Protein AF-A0A7X7V9S3-F1 (afdb_monomer)

Foldseek 3Di:
DAQCQVVLQVQCVVVVHHWDRPGSPDIDDDDDPPDDPVVVVVSVVSSVVSCCVSVVVD

Radius of gyration: 11.43 Å; Cα contacts (8 Å, |Δi|>4): 55; chains: 1; bounding box: 30×17×27 Å

pLDDT: mean 94.66, std 8.92, range [48.28, 98.44]

Nearest PDB structures (foldseek):
  7nn4-assembly2_C  TM=9.221E-01  e=1.910E-02  Mycobacterium tuberculo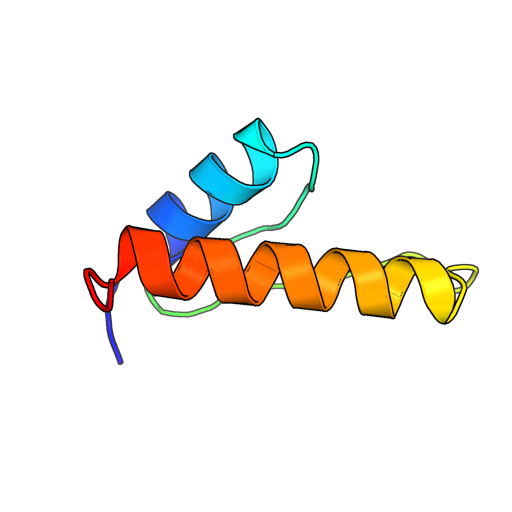sis H37Rv
  4a72-assembly2_C  TM=8.508E-01  e=1.971E-01  Chromobacterium violaceum
  5ll3-assembly1_D  TM=8.855E-01  e=3.916E-01  Lentilactobacillus buchneri
  5wya-assembly1_C  TM=8.759E-01  e=6.782E-01  Lentilactobacillus buchneri
  4add-assembly1_B  TM=6.947E-01  e=7.780E-01  Escherichia coli BL21

Secondary structure (DSSP, 8-state):
--S-HHHHHHHHHHTT---EEEETTEEE----TT--HHHHHHHHHHHHHHHHHHHT--

Sequence (58 aa):
ASEIGPQVADAMLDAGWIINAPRPTVLRLAPPLIVTAEVIDEFAVALVRTLDAVSGNG

Structure (mmCIF, N/CA/C/O backbone):
data_AF-A0A7X7V9S3-F1
#
_entry.id   AF-A0A7X7V9S3-F1
#
loop_
_atom_site.group_PDB
_atom_site.id
_atom_site.type_symbol
_atom_site.label_atom_id
_atom_site.label_alt_id
_atom_site.label_comp_id
_atom_site.label_asym_id
_atom_site.label_entity_id
_atom_site.label_seq_id
_atom_site.pdbx_PDB_ins_code
_atom_site.Cartn_x
_atom_site.Cartn_y
_atom_site.Cartn_z
_atom_site.occupancy
_atom_site.B_iso_or_equiv
_atom_site.auth_seq_id
_atom_site.auth_comp_id
_atom_site.auth_asym_id
_atom_site.auth_atom_id
_atom_site.pdbx_PDB_model_num
ATOM 1 N N . ALA A 1 1 ? -4.273 6.953 16.749 1.00 70.44 1 ALA A N 1
ATOM 2 C CA . ALA A 1 1 ? -4.241 6.489 15.347 1.00 70.44 1 ALA A CA 1
ATOM 3 C C . ALA A 1 1 ? -5.431 5.566 15.137 1.00 70.44 1 ALA A C 1
ATOM 5 O O . ALA A 1 1 ? -5.777 4.871 16.083 1.00 70.44 1 ALA A O 1
ATOM 6 N N . SER A 1 2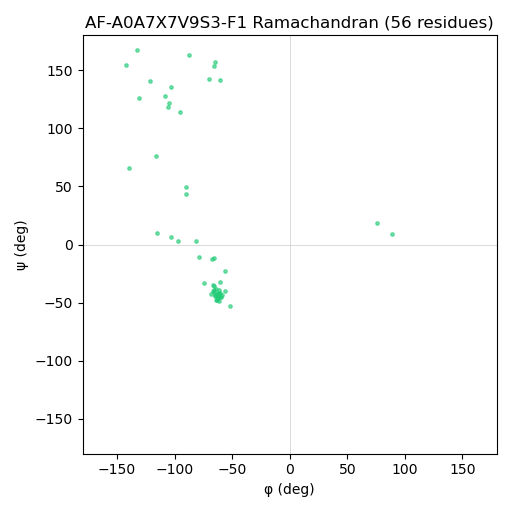 ? -6.065 5.602 13.964 1.00 86.62 2 SER A N 1
ATOM 7 C CA . SER A 1 2 ? -7.195 4.718 13.646 1.00 86.62 2 SER A CA 1
ATOM 8 C C . SER A 1 2 ? -6.723 3.268 13.472 1.00 86.62 2 SER A C 1
ATOM 10 O O . SER A 1 2 ? -5.641 3.044 12.928 1.00 86.62 2 SER A O 1
ATOM 12 N N . GLU A 1 3 ? -7.508 2.294 13.933 1.00 95.50 3 GLU A N 1
ATOM 13 C CA . GLU A 1 3 ? -7.196 0.854 13.892 1.00 95.50 3 GLU A CA 1
ATOM 14 C C . GLU A 1 3 ? -7.713 0.188 12.602 1.00 95.50 3 GLU A C 1
ATOM 16 O O . GLU A 1 3 ? -8.407 -0.824 12.642 1.00 95.50 3 GLU A O 1
ATOM 21 N N . ILE A 1 4 ? -7.399 0.792 11.451 1.00 96.56 4 ILE A N 1
ATOM 22 C CA . ILE A 1 4 ? -7.912 0.389 10.126 1.00 96.56 4 ILE A CA 1
ATOM 23 C C . ILE A 1 4 ? -6.908 -0.397 9.268 1.00 96.56 4 ILE A C 1
ATOM 25 O O . ILE A 1 4 ? -7.1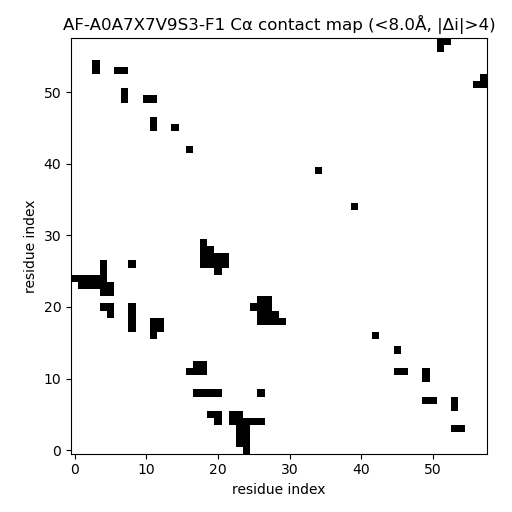51 -0.651 8.091 1.00 96.56 4 ILE A O 1
ATOM 29 N N . GLY A 1 5 ? -5.745 -0.749 9.819 1.00 97.38 5 GLY A N 1
ATOM 30 C CA . GLY A 1 5 ? -4.652 -1.388 9.082 1.00 97.38 5 GLY A CA 1
ATOM 31 C C . GLY A 1 5 ? -5.076 -2.632 8.286 1.00 97.38 5 GLY A C 1
ATOM 32 O O . GLY A 1 5 ? -4.808 -2.670 7.085 1.00 97.38 5 GLY A O 1
ATOM 33 N N . PRO A 1 6 ? -5.745 -3.628 8.903 1.00 97.81 6 PRO A N 1
ATOM 34 C CA . PRO A 1 6 ? -6.216 -4.820 8.201 1.00 97.81 6 PRO A CA 1
ATOM 35 C C . PRO A 1 6 ? -7.177 -4.496 7.053 1.00 97.81 6 PRO A C 1
ATOM 37 O O . PRO A 1 6 ? -6.987 -4.997 5.953 1.00 97.81 6 PRO A O 1
ATOM 40 N N . GLN A 1 7 ? -8.134 -3.587 7.266 1.00 98.06 7 GLN A N 1
ATOM 41 C CA . GLN A 1 7 ? -9.098 -3.189 6.235 1.00 98.06 7 GLN A CA 1
ATOM 42 C C . GLN A 1 7 ? -8.411 -2.505 5.048 1.00 98.06 7 GLN A C 1
ATOM 44 O O . GLN A 1 7 ? -8.780 -2.737 3.901 1.00 98.06 7 GLN A O 1
ATOM 49 N N . VAL A 1 8 ? -7.392 -1.681 5.311 1.00 97.94 8 VAL A N 1
ATOM 50 C CA . VAL A 1 8 ? -6.592 -1.057 4.249 1.00 97.94 8 VAL A CA 1
ATOM 51 C C . VAL A 1 8 ? -5.785 -2.109 3.486 1.00 97.94 8 VAL A C 1
ATOM 53 O O . VAL A 1 8 ? -5.683 -2.016 2.268 1.00 97.94 8 VAL A O 1
ATOM 56 N N . ALA A 1 9 ? -5.223 -3.112 4.168 1.00 98.12 9 ALA A N 1
ATOM 57 C CA . ALA A 1 9 ? -4.483 -4.188 3.510 1.00 98.12 9 ALA A CA 1
ATOM 58 C C . ALA A 1 9 ? -5.384 -5.050 2.611 1.00 98.12 9 ALA A C 1
ATOM 60 O O . ALA A 1 9 ? -4.994 -5.324 1.477 1.00 98.12 9 ALA A O 1
ATOM 61 N N . ASP A 1 10 ? -6.584 -5.403 3.076 1.00 98.25 10 ASP A N 1
ATOM 62 C CA . ASP A 1 10 ? -7.568 -6.155 2.289 1.00 98.25 10 ASP A CA 1
ATOM 63 C C . ASP A 1 10 ? -8.022 -5.355 1.056 1.00 98.25 10 ASP A C 1
ATOM 65 O O . ASP A 1 10 ? -7.970 -5.8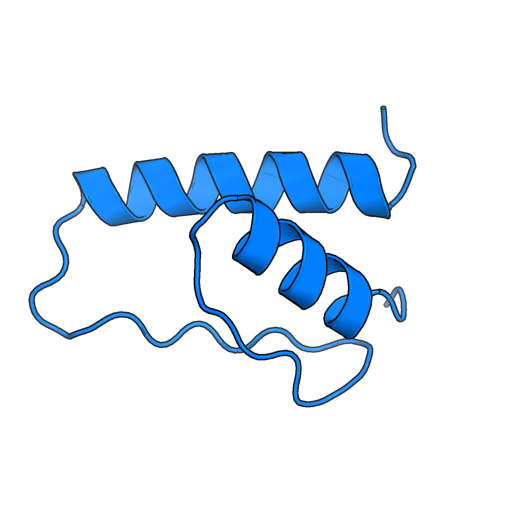53 -0.065 1.00 98.25 10 ASP A O 1
ATOM 69 N N . ALA A 1 11 ? -8.366 -4.074 1.227 1.00 98.19 11 ALA A N 1
ATOM 70 C CA . ALA A 1 11 ? -8.796 -3.226 0.114 1.00 98.19 11 ALA A CA 1
ATOM 71 C C . ALA A 1 11 ? -7.675 -2.955 -0.910 1.00 98.19 11 ALA A C 1
ATOM 73 O O . ALA A 1 11 ? -7.925 -2.892 -2.114 1.00 98.19 11 ALA A O 1
ATOM 74 N N . MET A 1 12 ? -6.423 -2.827 -0.457 1.00 98.44 12 MET A N 1
ATOM 75 C CA . MET A 1 12 ? -5.272 -2.734 -1.359 1.00 98.44 12 MET A CA 1
ATOM 76 C C . MET A 1 12 ? -5.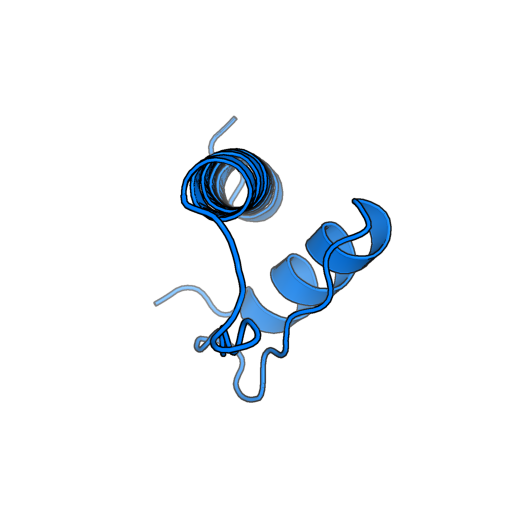067 -4.039 -2.133 1.00 98.44 12 MET A C 1
ATOM 78 O O . MET A 1 12 ? -4.774 -3.980 -3.328 1.00 98.44 12 MET A O 1
ATOM 82 N N . LEU A 1 13 ? -5.266 -5.196 -1.491 1.00 98.31 13 LEU A N 1
ATOM 83 C CA . LEU A 1 13 ? -5.190 -6.498 -2.154 1.00 98.31 13 LEU A CA 1
ATOM 84 C C . LEU A 1 13 ? -6.265 -6.635 -3.238 1.00 98.31 13 LEU A C 1
ATOM 86 O O . LEU A 1 13 ? -5.941 -7.049 -4.352 1.00 98.31 13 LEU A O 1
ATOM 90 N N . ASP A 1 14 ? -7.498 -6.212 -2.953 1.00 97.94 14 ASP A N 1
ATOM 91 C CA . ASP A 1 14 ? -8.590 -6.159 -3.935 1.00 97.94 14 ASP A CA 1
ATOM 92 C C . ASP A 1 14 ? -8.261 -5.228 -5.117 1.00 97.94 14 ASP A C 1
ATOM 94 O O . ASP A 1 14 ? -8.647 -5.492 -6.258 1.00 97.94 14 ASP A O 1
ATOM 98 N N . ALA A 1 15 ? -7.493 -4.163 -4.867 1.00 96.69 15 ALA A N 1
ATOM 99 C CA . ALA A 1 15 ? -6.977 -3.249 -5.887 1.00 96.69 15 ALA A CA 1
ATOM 100 C C . ALA A 1 15 ? -5.710 -3.760 -6.610 1.00 96.69 15 ALA A C 1
ATOM 102 O O . ALA A 1 15 ? -5.161 -3.048 -7.453 1.00 96.69 15 ALA A O 1
ATOM 103 N N . GLY A 1 16 ? -5.236 -4.974 -6.304 1.00 97.25 16 GLY A N 1
ATOM 104 C CA . GLY A 1 16 ? -4.073 -5.602 -6.940 1.00 97.25 16 GLY A CA 1
ATOM 105 C C . GLY A 1 16 ? -2.719 -5.291 -6.289 1.00 97.25 16 GLY A C 1
ATOM 106 O O . GLY A 1 16 ? -1.681 -5.656 -6.843 1.00 97.25 16 GLY A O 1
ATOM 107 N N . TRP A 1 17 ? -2.701 -4.654 -5.116 1.00 97.88 17 TRP A N 1
ATOM 108 C CA . TRP A 1 17 ? -1.486 -4.285 -4.387 1.00 97.88 17 TRP A CA 1
ATOM 109 C C . TRP A 1 17 ? -1.282 -5.139 -3.138 1.00 97.88 17 TRP A C 1
ATOM 111 O O . TRP A 1 17 ? -2.133 -5.212 -2.258 1.00 97.88 17 TRP A O 1
ATOM 121 N N . ILE A 1 18 ? -0.095 -5.728 -2.998 1.00 97.19 18 ILE A N 1
ATOM 122 C CA . ILE A 1 18 ? 0.238 -6.556 -1.835 1.00 97.19 18 ILE A CA 1
ATOM 123 C C . ILE A 1 18 ? 0.975 -5.710 -0.796 1.00 97.19 18 ILE A C 1
ATOM 125 O O . ILE A 1 18 ? 2.117 -5.296 -1.005 1.00 97.19 18 ILE A O 1
ATOM 129 N N . ILE A 1 19 ? 0.340 -5.504 0.356 1.00 97.56 19 ILE A N 1
ATOM 130 C CA . ILE A 1 19 ? 0.939 -4.882 1.544 1.00 97.56 19 ILE A CA 1
ATOM 131 C C . ILE A 1 19 ? 0.624 -5.716 2.788 1.00 97.56 19 ILE A C 1
ATOM 133 O O . ILE A 1 19 ? -0.221 -6.605 2.752 1.00 97.56 19 ILE A O 1
ATOM 137 N N . ASN A 1 20 ? 1.303 -5.441 3.902 1.00 97.25 20 ASN A N 1
ATOM 138 C CA . ASN A 1 20 ? 1.027 -6.118 5.170 1.00 97.25 20 ASN A CA 1
ATOM 139 C C . ASN A 1 20 ? 0.644 -5.113 6.259 1.00 97.25 20 ASN A C 1
ATOM 141 O O . ASN A 1 20 ? 1.293 -4.074 6.390 1.00 97.25 20 ASN A O 1
ATOM 145 N N . ALA A 1 21 ? -0.328 -5.467 7.097 1.00 97.81 21 ALA A N 1
ATOM 146 C CA . ALA A 1 21 ? -0.723 -4.711 8.281 1.00 97.81 21 ALA A CA 1
ATOM 147 C C . ALA A 1 21 ? -0.455 -5.529 9.559 1.00 97.81 21 ALA A C 1
ATOM 149 O O . ALA A 1 21 ? -1.377 -6.080 10.156 1.00 97.81 21 ALA A O 1
ATOM 150 N N . PRO A 1 22 ? 0.810 -5.648 10.010 1.00 97.31 22 PRO A N 1
ATOM 151 C CA . PRO A 1 22 ? 1.166 -6.524 11.132 1.00 97.31 22 PRO A CA 1
ATOM 152 C C . PRO A 1 22 ? 0.592 -6.066 12.482 1.00 97.31 22 PRO A C 1
ATOM 154 O O . PRO A 1 22 ? 0.682 -6.796 13.468 1.00 97.31 22 PRO A O 1
ATOM 157 N N . ARG A 1 23 ? 0.071 -4.836 12.558 1.00 97.38 23 ARG A N 1
ATOM 158 C CA . ARG A 1 23 ? -0.630 -4.278 13.719 1.00 97.38 23 ARG A CA 1
ATOM 159 C C . ARG A 1 23 ? -1.797 -3.419 13.224 1.00 97.38 23 ARG A C 1
ATOM 161 O O . ARG A 1 23 ? -1.672 -2.842 12.144 1.00 97.38 23 ARG A O 1
ATOM 168 N N . PRO A 1 24 ? -2.861 -3.225 14.025 1.00 96.56 24 PRO A N 1
ATOM 169 C CA . PRO A 1 24 ? -4.041 -2.465 13.603 1.00 96.56 24 PRO A CA 1
ATOM 170 C C . PRO A 1 24 ? -3.767 -1.030 13.129 1.00 96.56 24 PRO A C 1
ATOM 172 O O . PRO A 1 24 ? -4.545 -0.472 12.369 1.00 96.56 24 PRO A O 1
ATOM 175 N N . THR A 1 25 ? -2.655 -0.428 13.554 1.00 96.75 25 THR A N 1
ATOM 176 C CA . THR A 1 25 ? -2.290 0.967 13.262 1.00 96.75 25 THR A CA 1
ATOM 177 C C . THR A 1 25 ? -1.024 1.107 12.407 1.00 96.75 25 THR A C 1
ATOM 179 O O . THR A 1 25 ? -0.497 2.211 12.280 1.00 96.75 25 THR A O 1
ATOM 182 N N . VAL A 1 26 ? -0.492 0.009 11.849 1.00 96.56 26 VAL A N 1
ATOM 183 C CA . VAL A 1 26 ? 0.785 0.003 11.109 1.00 96.56 26 VAL A CA 1
ATOM 184 C C . VAL A 1 26 ? 0.634 -0.713 9.774 1.00 96.56 26 VAL A C 1
ATOM 186 O O . VAL A 1 26 ? 0.286 -1.890 9.744 1.00 96.56 26 VAL A O 1
ATOM 189 N N . LEU A 1 27 ? 1.013 -0.031 8.691 1.00 97.06 27 LEU A N 1
ATOM 190 C CA . LEU A 1 27 ? 1.201 -0.619 7.365 1.00 97.06 27 LEU A CA 1
ATOM 191 C C . LEU A 1 27 ? 2.697 -0.798 7.087 1.00 97.06 27 LEU A C 1
ATOM 193 O O . LEU A 1 27 ? 3.501 0.099 7.346 1.00 97.06 27 LEU A O 1
ATOM 197 N N . ARG A 1 28 ? 3.082 -1.956 6.551 1.00 98.06 28 ARG A N 1
ATOM 198 C CA . ARG A 1 28 ? 4.441 -2.250 6.091 1.00 98.06 28 ARG A CA 1
ATOM 199 C C . ARG A 1 28 ? 4.469 -2.232 4.570 1.00 98.06 28 ARG A C 1
ATOM 201 O O . ARG A 1 28 ? 3.852 -3.078 3.927 1.00 98.06 28 ARG A O 1
ATOM 208 N N . LEU A 1 29 ? 5.260 -1.313 4.029 1.00 97.25 29 LEU A N 1
ATOM 209 C CA . LEU A 1 29 ? 5.538 -1.186 2.604 1.00 97.25 29 LEU A CA 1
ATOM 210 C C . LEU A 1 29 ? 6.952 -1.711 2.348 1.00 97.25 29 LEU A C 1
ATOM 212 O O . LEU A 1 29 ? 7.906 -1.252 2.975 1.00 97.25 29 LEU A O 1
ATOM 216 N N . ALA A 1 30 ? 7.081 -2.717 1.487 1.00 95.56 30 ALA A N 1
ATOM 217 C CA . ALA A 1 30 ? 8.363 -3.339 1.162 1.00 95.56 30 ALA A CA 1
ATOM 218 C C . ALA A 1 30 ? 8.448 -3.634 -0.345 1.00 95.56 30 ALA A C 1
ATOM 220 O O . ALA A 1 30 ? 8.443 -4.804 -0.735 1.00 95.56 30 ALA A O 1
ATOM 221 N N . PRO A 1 31 ? 8.477 -2.592 -1.197 1.00 95.44 31 PRO A N 1
ATOM 222 C CA . PRO A 1 31 ? 8.676 -2.788 -2.625 1.00 95.44 31 PRO A CA 1
ATOM 223 C C . PRO A 1 31 ? 10.077 -3.372 -2.905 1.00 95.44 31 PRO A C 1
ATOM 225 O O . PRO A 1 31 ? 10.994 -3.213 -2.090 1.00 95.44 31 PRO A O 1
ATOM 228 N N . PRO A 1 32 ? 10.275 -4.049 -4.048 1.00 95.56 32 PRO A N 1
ATOM 229 C CA . PRO A 1 32 ? 11.594 -4.521 -4.456 1.00 95.56 32 PRO A CA 1
ATOM 230 C C . PRO A 1 32 ? 12.533 -3.342 -4.755 1.00 95.56 32 PRO A C 1
ATOM 232 O O . PRO A 1 32 ? 12.095 -2.282 -5.190 1.00 95.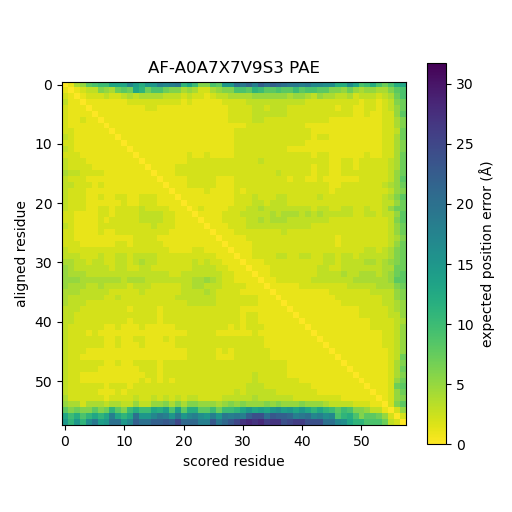56 32 PRO A O 1
ATOM 235 N N . LEU A 1 33 ? 13.847 -3.545 -4.608 1.00 96.81 33 LEU A N 1
ATOM 236 C CA . LEU A 1 33 ? 14.856 -2.491 -4.838 1.00 96.81 33 LEU A CA 1
ATOM 237 C C . LEU A 1 33 ? 14.957 -2.019 -6.299 1.00 96.81 33 LEU A C 1
ATOM 239 O O . LEU A 1 33 ? 15.616 -1.025 -6.577 1.00 96.81 33 LEU A O 1
ATOM 243 N N . ILE A 1 34 ? 14.330 -2.748 -7.221 1.00 96.69 34 ILE A N 1
ATOM 244 C CA . ILE A 1 34 ? 14.299 -2.455 -8.659 1.00 96.69 34 ILE A CA 1
ATOM 245 C C . ILE A 1 34 ? 13.029 -1.705 -9.097 1.00 96.69 34 ILE A C 1
ATOM 247 O O . ILE A 1 34 ? 12.828 -1.513 -10.292 1.00 96.69 34 ILE A O 1
ATOM 251 N N . VAL A 1 35 ? 12.143 -1.344 -8.161 1.00 97.25 35 VAL A N 1
ATOM 252 C CA . VAL A 1 35 ? 10.900 -0.617 -8.463 1.00 97.25 35 VAL A CA 1
ATOM 253 C C . VAL A 1 35 ? 11.201 0.742 -9.108 1.00 97.25 35 VAL A C 1
ATOM 255 O O . VAL A 1 35 ? 12.163 1.411 -8.730 1.00 97.25 35 VAL A O 1
ATOM 258 N N . THR A 1 36 ? 10.390 1.156 -10.084 1.00 98.38 36 THR A N 1
ATOM 259 C CA . THR A 1 36 ? 10.538 2.467 -10.733 1.00 98.38 36 THR A CA 1
ATOM 260 C C . THR A 1 36 ? 9.780 3.553 -9.974 1.00 98.38 36 THR A C 1
ATOM 262 O O . THR A 1 36 ? 8.902 3.262 -9.160 1.00 98.38 36 THR A O 1
ATOM 265 N N . ALA A 1 37 ? 10.107 4.818 -10.251 1.00 97.88 37 ALA A N 1
ATOM 266 C CA . ALA A 1 37 ? 9.380 5.948 -9.682 1.00 97.88 37 ALA A CA 1
ATOM 267 C C . ALA A 1 37 ? 7.904 5.947 -10.114 1.00 97.88 37 ALA A C 1
ATOM 269 O O . ALA A 1 37 ? 7.042 6.166 -9.269 1.00 97.88 37 ALA A O 1
ATOM 270 N N . GLU A 1 38 ? 7.602 5.605 -11.375 1.00 98.38 38 GLU A N 1
ATOM 271 C CA . GLU A 1 38 ? 6.213 5.585 -11.856 1.00 98.38 38 GLU A CA 1
ATOM 272 C C . GLU A 1 38 ? 5.348 4.590 -11.068 1.00 98.38 38 GLU A C 1
ATOM 274 O O . GLU A 1 38 ? 4.233 4.913 -10.671 1.00 98.38 38 GLU A O 1
ATOM 279 N N . VAL A 1 39 ? 5.881 3.401 -10.761 1.00 97.94 39 VAL A N 1
ATOM 280 C CA . VAL A 1 39 ? 5.159 2.393 -9.965 1.00 97.94 39 VAL A CA 1
ATOM 281 C C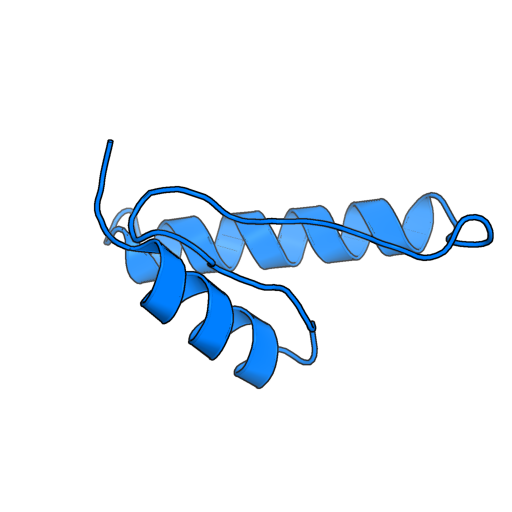 . VAL A 1 39 ? 4.931 2.869 -8.527 1.00 97.94 39 VAL A C 1
ATOM 283 O O . VAL A 1 39 ? 3.892 2.575 -7.934 1.00 97.94 39 VAL A O 1
ATOM 286 N N . ILE A 1 40 ? 5.881 3.612 -7.949 1.00 97.62 40 ILE A N 1
ATOM 287 C CA . ILE A 1 40 ? 5.710 4.211 -6.619 1.00 97.62 40 ILE A CA 1
ATOM 288 C C . ILE A 1 40 ? 4.607 5.273 -6.635 1.00 97.62 40 ILE A C 1
ATOM 290 O O . ILE A 1 40 ? 3.797 5.308 -5.705 1.00 97.62 40 ILE A O 1
ATOM 294 N N . ASP A 1 41 ? 4.536 6.090 -7.684 1.00 98.25 41 ASP A N 1
ATOM 295 C CA . ASP A 1 41 ? 3.493 7.106 -7.833 1.00 98.25 41 ASP A CA 1
ATOM 296 C C . ASP A 1 41 ? 2.104 6.463 -7.984 1.00 98.25 41 ASP A C 1
ATOM 298 O O . ASP A 1 41 ? 1.156 6.856 -7.297 1.00 98.25 41 ASP A O 1
ATOM 302 N N . GLU A 1 42 ? 1.983 5.419 -8.809 1.00 98.31 42 GLU A N 1
ATOM 303 C CA . GLU A 1 42 ? 0.744 4.644 -8.957 1.00 98.31 42 GLU A CA 1
ATOM 304 C C . GLU A 1 42 ? 0.299 4.013 -7.628 1.00 98.31 42 GLU A C 1
ATOM 306 O O . GLU A 1 42 ? -0.871 4.123 -7.239 1.00 98.31 42 GLU A O 1
ATOM 311 N N . PHE A 1 43 ? 1.237 3.406 -6.892 1.00 98.06 43 PHE A N 1
ATOM 312 C CA . PHE A 1 43 ? 0.978 2.838 -5.570 1.00 98.06 43 PHE A CA 1
ATOM 313 C C . PHE A 1 43 ? 0.495 3.904 -4.578 1.00 98.06 43 PHE A C 1
ATOM 315 O O . PHE A 1 43 ? -0.469 3.677 -3.843 1.00 98.06 43 PHE A O 1
ATOM 322 N N . ALA A 1 44 ? 1.143 5.072 -4.547 1.00 97.44 44 ALA A N 1
ATOM 323 C CA . ALA A 1 44 ? 0.785 6.158 -3.640 1.00 97.44 44 ALA A CA 1
ATOM 324 C C . ALA A 1 44 ? -0.640 6.668 -3.901 1.00 97.44 44 ALA A C 1
ATOM 326 O O . ALA A 1 44 ? -1.404 6.868 -2.953 1.00 97.44 44 ALA A O 1
ATOM 327 N N . VAL A 1 45 ? -1.034 6.806 -5.173 1.00 98.19 45 VAL A N 1
ATOM 328 C CA . VAL A 1 45 ? -2.407 7.178 -5.549 1.00 98.19 45 VAL A CA 1
ATOM 329 C C . VAL A 1 45 ? -3.414 6.122 -5.084 1.00 98.19 45 VAL A C 1
ATOM 331 O O . VAL A 1 45 ? -4.453 6.478 -4.521 1.00 98.19 45 VAL A O 1
ATOM 334 N N . ALA A 1 46 ? -3.121 4.835 -5.283 1.00 98.31 46 ALA A N 1
ATOM 335 C CA . ALA A 1 46 ? -3.992 3.746 -4.837 1.00 98.31 46 ALA A CA 1
ATOM 336 C C . ALA A 1 46 ? -4.133 3.705 -3.305 1.00 98.31 46 ALA A C 1
ATOM 338 O O . ALA A 1 46 ? -5.243 3.558 -2.784 1.00 98.31 46 ALA A O 1
ATOM 339 N N . LEU A 1 47 ? -3.026 3.900 -2.581 1.00 97.88 47 LEU A N 1
ATOM 340 C CA . LEU A 1 47 ? -3.012 3.906 -1.122 1.00 97.88 47 LEU A CA 1
ATOM 341 C C . LEU A 1 47 ? -3.849 5.053 -0.549 1.00 97.88 47 LEU A C 1
ATOM 343 O O . LEU A 1 47 ? -4.656 4.815 0.346 1.00 97.88 47 LEU A O 1
ATOM 347 N N . VAL A 1 48 ? -3.695 6.275 -1.067 1.00 97.31 48 VAL A N 1
ATOM 348 C CA . VAL A 1 48 ? -4.474 7.437 -0.601 1.00 97.31 48 VAL A CA 1
ATOM 349 C C . VAL A 1 48 ? -5.967 7.214 -0.824 1.00 97.31 48 VAL A C 1
ATOM 351 O O . VAL A 1 48 ? -6.743 7.327 0.120 1.00 97.31 48 VAL A O 1
ATOM 354 N N . ARG A 1 49 ? -6.364 6.789 -2.031 1.00 96.88 49 ARG A N 1
ATOM 355 C CA . ARG A 1 49 ? -7.773 6.482 -2.341 1.00 96.88 49 ARG A CA 1
ATOM 356 C C . ARG A 1 49 ? -8.361 5.441 -1.391 1.00 96.88 49 ARG A C 1
ATOM 358 O O . ARG A 1 49 ? -9.504 5.570 -0.961 1.00 96.88 49 ARG A O 1
ATOM 365 N N . THR A 1 50 ? -7.577 4.420 -1.055 1.00 97.12 50 THR A N 1
ATOM 366 C CA . THR A 1 50 ? -7.999 3.367 -0.129 1.00 97.12 50 THR A CA 1
ATOM 367 C C . THR A 1 50 ? -8.138 3.897 1.296 1.00 97.12 50 THR A C 1
ATOM 369 O O . THR A 1 50 ? -9.117 3.589 1.972 1.00 97.12 50 THR A O 1
ATOM 372 N N . LEU A 1 51 ? -7.195 4.723 1.756 1.00 96.06 51 LEU A N 1
ATOM 373 C CA . LEU A 1 51 ? -7.254 5.340 3.081 1.00 96.06 51 LEU A CA 1
ATOM 374 C C . LEU A 1 51 ? -8.481 6.242 3.237 1.00 96.06 51 LEU A C 1
ATOM 376 O O . LEU A 1 51 ? -9.141 6.163 4.275 1.00 96.06 51 LEU A O 1
ATOM 380 N N . ASP A 1 52 ? -8.811 7.042 2.224 1.00 95.56 52 ASP A N 1
ATOM 381 C CA . ASP A 1 52 ? -9.991 7.914 2.235 1.00 95.56 52 ASP A CA 1
ATOM 382 C C . ASP A 1 52 ? -11.286 7.095 2.298 1.00 95.56 52 ASP A C 1
ATOM 384 O O . ASP A 1 52 ? -12.136 7.3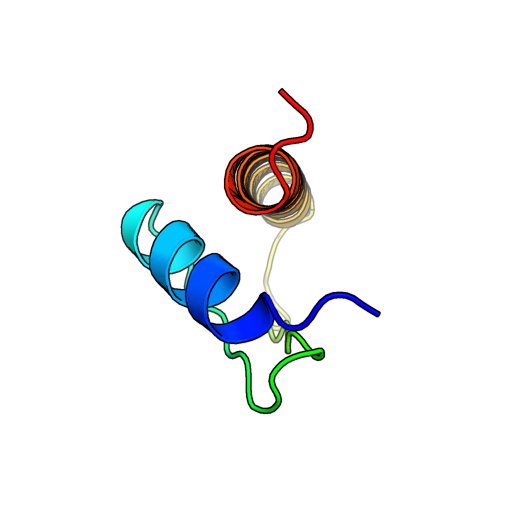37 3.162 1.00 95.56 52 ASP A O 1
ATOM 388 N N . ALA A 1 53 ? -11.395 6.063 1.453 1.00 94.75 53 ALA A N 1
ATOM 389 C CA . ALA A 1 53 ? -12.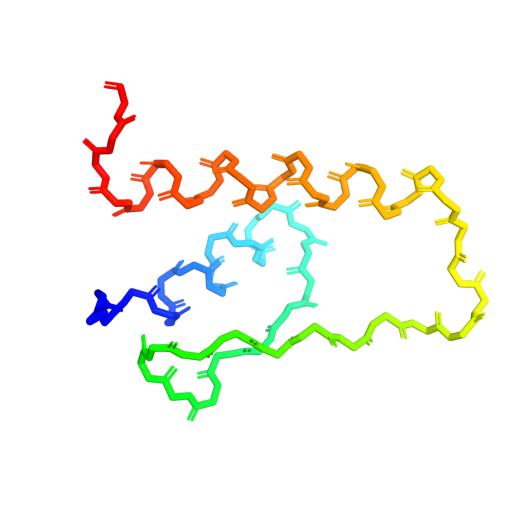554 5.176 1.408 1.00 94.75 53 ALA A CA 1
ATOM 390 C C . ALA A 1 53 ? -12.766 4.408 2.725 1.00 94.75 53 ALA A C 1
ATOM 392 O O . ALA A 1 53 ? -13.890 4.333 3.222 1.00 94.75 53 ALA A O 1
ATOM 393 N N . VAL A 1 54 ? -11.696 3.864 3.315 1.00 94.75 54 VAL A N 1
ATOM 394 C CA . VAL A 1 54 ? -11.770 3.081 4.563 1.00 94.75 54 VAL A CA 1
ATOM 395 C C . VAL A 1 54 ? -11.985 3.977 5.786 1.00 94.75 54 VAL A C 1
ATOM 397 O O . VAL A 1 54 ? -12.665 3.574 6.729 1.00 94.75 54 VAL A O 1
ATOM 400 N N . SER A 1 55 ? -11.437 5.195 5.789 1.00 88.12 55 SER A N 1
ATOM 401 C CA . SER A 1 55 ? -11.596 6.134 6.911 1.00 88.12 55 SER A CA 1
ATOM 402 C C . SER A 1 55 ? -12.949 6.854 6.912 1.00 88.12 55 SER A C 1
ATOM 404 O O . SER A 1 55 ? -13.273 7.506 7.902 1.00 88.12 55 SER A O 1
ATOM 406 N N . GLY A 1 56 ? -13.734 6.747 5.832 1.00 77.69 56 GLY A N 1
ATOM 407 C CA . GLY A 1 56 ? -15.004 7.461 5.672 1.00 77.69 56 GLY A CA 1
ATOM 408 C C . GLY A 1 56 ? -14.846 8.948 5.330 1.00 77.69 56 GLY A C 1
ATOM 409 O O . GLY A 1 56 ? -15.797 9.706 5.502 1.00 77.69 56 GLY A O 1
ATOM 410 N N . ASN A 1 57 ? -13.671 9.368 4.848 1.00 61.84 57 ASN A N 1
ATOM 411 C CA . ASN A 1 57 ? -13.367 10.751 4.454 1.00 61.84 57 ASN A CA 1
ATOM 412 C C . ASN A 1 57 ? -13.689 11.003 2.965 1.00 61.84 57 ASN A C 1
ATOM 414 O O . ASN A 1 57 ? -12.873 11.581 2.249 1.00 61.84 57 ASN A O 1
ATOM 418 N N . GLY A 1 58 ? -14.840 10.514 2.495 1.00 48.28 58 GLY A N 1
ATOM 419 C CA . GLY A 1 58 ? -15.311 10.730 1.119 1.00 48.28 58 GLY A CA 1
ATOM 420 C C . GLY A 1 58 ? -15.744 12.165 0.848 1.00 48.28 58 GLY A C 1
ATOM 421 O O . GLY A 1 58 ? -16.394 12.757 1.739 1.00 48.28 58 GLY A O 1
#

Solvent-accessible surface area (backbone atoms only — not comparable to full-atom values): 3533 Å² total; per-residue (Å²): 132,69,75,48,20,53,61,46,30,53,53,34,44,78,72,74,39,90,56,45,35,93,39,47,73,37,76,51,86,79,79,62,96,82,66,54,71,67,59,52,53,54,49,51,56,52,50,52,55,43,51,30,63,75,71,66,66,119

Mean predicted aligned error: 2.88 Å